Protein AF-T0K2P6-F1 (afdb_monomer)

Nearest PDB structures (foldseek):
  6wa9-assembly1_L  TM=7.063E-01  e=2.711E+00  Chlamydia pneumoniae
  6wa9-assembly1_N  TM=5.826E-01  e=2.915E+00  Chlamydia pneumoniae
  5ip0-assembly2_E  TM=5.946E-01  e=3.893E+00  Aeromonas hydrophila
  4ilo-assembly1_A  TM=4.129E-01  e=5.201E+00  Chlamydia trachomatis L2/434/Bu

Sequence (104 aa):
MLLALPRLQAAGLKALLEEQREMVAFVKHRCDADLHLADRIAHANAFKEVFDAMLVFYEAAAKDYSAEAAKLAERSSHAAGDVMKSVKQEAASLTRPQAVKQAA

Mean predicted aligned error: 9.22 Å

Structure (mmCIF, N/CA/C/O backbone):
data_AF-T0K2P6-F1
#
_entry.id   AF-T0K2P6-F1
#
loop_
_atom_site.group_PDB
_atom_site.id
_atom_site.type_symbol
_atom_site.label_atom_id
_atom_site.label_alt_id
_atom_site.label_comp_id
_atom_site.label_asym_id
_atom_site.label_entity_id
_atom_site.label_seq_id
_atom_site.pdbx_PDB_ins_code
_atom_site.Cartn_x
_atom_site.Cartn_y
_atom_site.Cartn_z
_atom_site.occupancy
_atom_site.B_iso_or_equiv
_atom_site.auth_seq_id
_atom_site.auth_comp_id
_atom_site.auth_asym_id
_atom_site.auth_atom_id
_atom_site.pdbx_PDB_model_num
ATOM 1 N N . MET A 1 1 ? -22.683 -10.835 31.836 1.00 58.72 1 MET A N 1
ATOM 2 C CA . MET A 1 1 ? -21.227 -10.563 31.816 1.00 58.72 1 MET A CA 1
ATOM 3 C C . MET A 1 1 ? -20.380 -11.720 31.272 1.00 58.72 1 MET A C 1
ATOM 5 O O . MET A 1 1 ? -19.436 -11.420 30.558 1.00 58.72 1 MET A O 1
ATOM 9 N N . LEU A 1 2 ? -20.715 -13.004 31.502 1.00 62.56 2 LEU A N 1
ATOM 10 C CA . LEU A 1 2 ? -19.855 -14.159 31.147 1.00 62.56 2 LEU A CA 1
ATOM 11 C C . LEU A 1 2 ? -19.380 -14.243 29.673 1.00 62.56 2 LEU A C 1
ATOM 13 O O . LEU A 1 2 ? -18.295 -14.743 29.413 1.00 62.56 2 LEU A O 1
ATOM 17 N N . LEU A 1 3 ? -20.168 -13.742 28.711 1.00 76.25 3 LEU A N 1
ATOM 18 C CA . LEU A 1 3 ? -19.835 -13.777 27.274 1.00 76.25 3 LEU A CA 1
ATOM 19 C C . LEU A 1 3 ? -19.296 -12.448 26.716 1.00 76.25 3 LEU A C 1
ATOM 21 O O . LEU A 1 3 ? -18.982 -12.376 25.533 1.00 76.25 3 LEU A O 1
ATOM 25 N N . ALA A 1 4 ? -19.213 -11.385 27.521 1.00 74.06 4 ALA A N 1
ATOM 26 C CA . ALA A 1 4 ? -18.818 -10.062 27.030 1.00 74.06 4 ALA A CA 1
ATOM 27 C C . ALA A 1 4 ? -17.324 -10.002 26.672 1.00 74.06 4 ALA A C 1
ATOM 29 O O . ALA A 1 4 ? -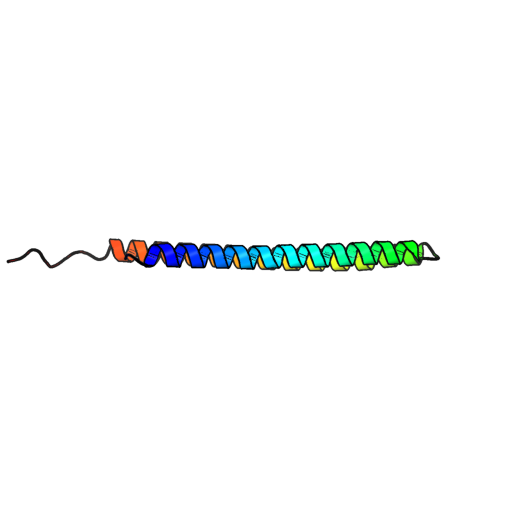16.969 -9.531 25.595 1.00 74.06 4 ALA A O 1
ATOM 30 N N . LEU A 1 5 ? -16.466 -10.547 27.539 1.00 77.00 5 LEU A N 1
ATOM 31 C CA . LEU A 1 5 ? -15.016 -10.537 27.345 1.00 77.00 5 LEU A CA 1
ATOM 32 C C . LEU A 1 5 ? -14.566 -11.409 26.151 1.00 77.00 5 LEU A C 1
ATOM 34 O O . LEU A 1 5 ? -13.857 -10.882 25.295 1.00 77.00 5 LEU A O 1
ATOM 38 N N . PRO A 1 6 ? -15.033 -12.667 25.988 1.00 82.38 6 PRO A N 1
ATOM 39 C CA . PRO A 1 6 ? -14.683 -13.469 24.813 1.00 82.38 6 PRO A CA 1
ATOM 40 C C . PRO A 1 6 ? -15.161 -12.856 23.488 1.00 82.38 6 PRO A C 1
ATOM 42 O O . PRO A 1 6 ? -14.472 -12.958 22.477 1.00 82.38 6 PRO A O 1
ATOM 45 N N . ARG A 1 7 ? -16.325 -12.186 23.474 1.00 75.69 7 ARG A N 1
ATOM 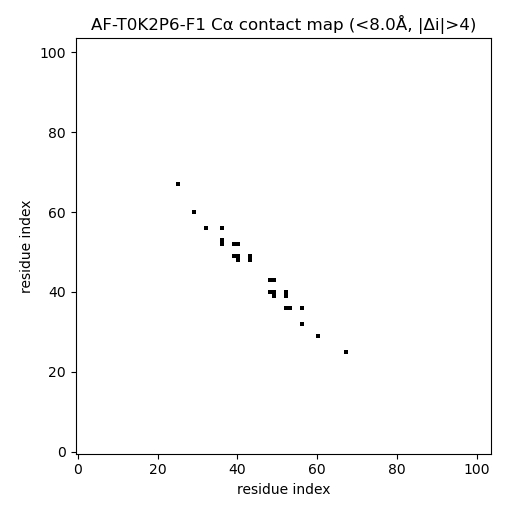46 C CA . ARG A 1 7 ? -16.837 -11.494 22.276 1.00 75.69 7 ARG A CA 1
ATOM 47 C C . ARG A 1 7 ? -15.982 -10.290 21.899 1.00 75.69 7 ARG A C 1
ATOM 49 O O . ARG A 1 7 ? -15.708 -10.102 20.719 1.00 75.69 7 ARG A O 1
ATOM 56 N N . LEU A 1 8 ? -15.544 -9.508 22.886 1.00 78.88 8 LEU A N 1
ATOM 57 C CA . LEU A 1 8 ? -14.642 -8.380 22.662 1.00 78.88 8 LEU A CA 1
ATOM 58 C C . LEU A 1 8 ? -13.281 -8.854 22.130 1.00 78.88 8 LEU A C 1
ATOM 60 O O . LEU A 1 8 ? -12.781 -8.303 21.154 1.00 78.88 8 LEU A O 1
ATOM 64 N N . GLN A 1 9 ? -12.722 -9.917 22.716 1.00 82.50 9 GLN A N 1
ATOM 65 C CA . GLN A 1 9 ? -11.470 -10.526 22.253 1.00 82.50 9 GLN A CA 1
ATOM 66 C C . GLN A 1 9 ? -11.583 -11.057 20.818 1.00 82.50 9 GLN A C 1
ATOM 68 O O . GLN A 1 9 ? -10.711 -10.787 19.997 1.00 82.50 9 GLN A O 1
ATOM 73 N N . ALA A 1 10 ? -12.670 -11.764 20.492 1.00 85.44 10 ALA A N 1
ATOM 74 C CA . ALA A 1 10 ? -12.910 -12.270 19.143 1.00 85.44 10 ALA A CA 1
ATOM 75 C C . ALA A 1 10 ? -13.077 -11.137 18.116 1.00 85.44 10 ALA A C 1
ATOM 77 O O . ALA A 1 10 ? -12.533 -11.226 17.018 1.00 85.44 10 ALA A O 1
ATOM 78 N N . ALA A 1 11 ? -13.791 -10.063 18.471 1.00 82.81 11 ALA A N 1
ATOM 79 C CA . ALA A 1 11 ? -13.946 -8.892 17.611 1.00 82.81 11 ALA A CA 1
ATOM 80 C C . ALA A 1 11 ? -12.605 -8.183 17.358 1.00 82.81 11 ALA A C 1
ATOM 82 O O . ALA A 1 11 ? -12.295 -7.864 16.213 1.00 82.81 11 ALA A O 1
ATOM 83 N N . GLY A 1 12 ? -11.784 -8.005 18.399 1.00 82.88 12 GLY A N 1
ATOM 84 C CA . GLY A 1 12 ? -10.452 -7.408 18.273 1.00 82.88 12 GLY A CA 1
ATOM 85 C C . GLY A 1 12 ? -9.497 -8.257 17.429 1.00 82.88 12 GLY A C 1
ATOM 86 O O . GLY A 1 12 ? -8.825 -7.732 16.545 1.00 82.88 12 GLY A O 1
ATOM 87 N N . LEU A 1 13 ? -9.484 -9.577 17.641 1.00 86.88 13 LEU A N 1
ATOM 88 C CA . LEU A 1 13 ? -8.686 -10.497 16.827 1.00 86.88 13 LEU A CA 1
ATOM 89 C C . LEU A 1 13 ? -9.134 -10.487 15.361 1.00 86.88 13 LEU A C 1
ATOM 91 O O . LEU A 1 13 ? -8.293 -10.476 14.467 1.00 86.88 13 LEU A O 1
ATOM 95 N N . LYS A 1 14 ? -10.447 -10.469 15.106 1.00 88.56 14 LYS A N 1
ATOM 96 C CA . LYS A 1 14 ? -10.986 -10.386 13.746 1.00 88.56 14 LYS A CA 1
ATOM 97 C C . LYS A 1 14 ? -10.524 -9.106 13.045 1.00 88.56 14 LYS A C 1
ATOM 99 O O . LYS A 1 14 ? -9.996 -9.204 11.944 1.00 88.56 14 LYS A O 1
ATOM 104 N N . ALA A 1 15 ? -10.678 -7.950 13.691 1.00 86.81 15 ALA A N 1
ATOM 105 C CA . ALA A 1 15 ? -10.243 -6.672 13.133 1.00 86.81 15 ALA A CA 1
ATOM 106 C C . ALA A 1 15 ? -8.736 -6.679 12.825 1.00 86.81 15 ALA A C 1
ATOM 108 O O . ALA A 1 15 ? -8.327 -6.308 11.731 1.00 86.81 15 ALA A O 1
ATOM 109 N N . LEU A 1 16 ? -7.912 -7.199 13.741 1.00 86.38 16 LEU A N 1
ATOM 110 C CA . LEU A 1 16 ? -6.469 -7.330 13.522 1.00 86.38 16 LEU A CA 1
ATOM 111 C C . LEU A 1 16 ? -6.133 -8.204 12.304 1.00 86.38 16 LEU A C 1
ATOM 113 O O . LEU A 1 16 ? -5.235 -7.871 11.535 1.00 86.38 16 LEU A O 1
ATOM 117 N N . LEU A 1 17 ? -6.830 -9.327 12.127 1.00 90.81 17 LEU A N 1
ATOM 118 C CA . LEU A 1 17 ? -6.601 -10.226 10.996 1.00 90.81 17 LEU A CA 1
ATOM 119 C C . LEU A 1 17 ? -7.072 -9.616 9.668 1.00 90.81 17 LEU A C 1
ATOM 121 O O . LEU A 1 17 ? -6.452 -9.865 8.635 1.00 90.81 17 LEU A O 1
ATOM 125 N N . GLU A 1 18 ? -8.140 -8.815 9.678 1.00 89.75 18 GLU A N 1
ATOM 126 C CA . GLU A 1 18 ? -8.595 -8.060 8.504 1.00 89.75 18 GLU A CA 1
ATOM 127 C C . GLU A 1 18 ? -7.549 -7.012 8.085 1.00 89.75 18 GLU A C 1
ATOM 129 O O . GLU A 1 18 ? -7.160 -6.989 6.916 1.00 89.75 18 GLU A O 1
ATOM 134 N N . GLU A 1 19 ? -6.996 -6.265 9.045 1.00 87.88 19 GLU A N 1
ATOM 135 C CA . GLU A 1 19 ? -5.883 -5.327 8.831 1.00 87.88 19 GLU A CA 1
ATOM 136 C C . GLU A 1 19 ? -4.629 -6.025 8.283 1.00 87.88 19 GLU A C 1
ATOM 138 O O . GLU A 1 19 ? -4.031 -5.598 7.292 1.00 87.88 19 GLU A O 1
ATOM 143 N N . GLN A 1 20 ? -4.238 -7.152 8.889 1.00 91.12 20 GLN A N 1
ATOM 144 C CA . GLN A 1 20 ? -3.099 -7.943 8.420 1.00 91.12 20 GLN A CA 1
ATOM 145 C C . GLN A 1 20 ? -3.304 -8.457 6.995 1.00 91.12 20 GLN A C 1
ATOM 147 O O . GLN A 1 20 ? -2.365 -8.436 6.197 1.00 91.12 20 GLN A O 1
ATOM 152 N N . ARG A 1 21 ? -4.519 -8.905 6.652 1.00 93.75 21 ARG A N 1
ATOM 153 C CA . ARG A 1 21 ? -4.837 -9.383 5.302 1.00 93.75 21 ARG A CA 1
ATOM 154 C C . ARG A 1 21 ? -4.602 -8.295 4.260 1.00 93.75 21 ARG A C 1
ATOM 156 O O . ARG A 1 21 ? -4.077 -8.586 3.189 1.00 93.7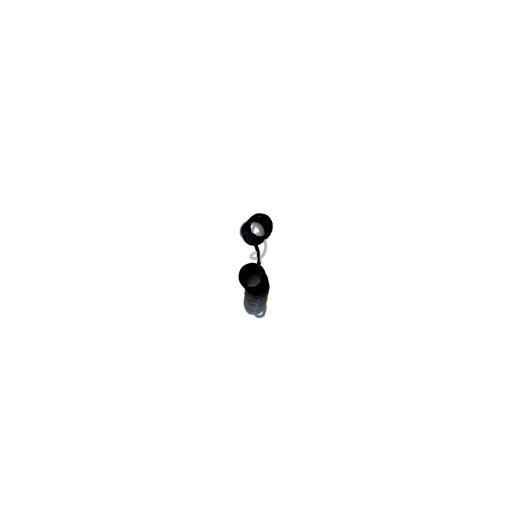5 21 ARG A O 1
ATOM 163 N N . GLU A 1 22 ? -4.993 -7.063 4.555 1.00 92.62 22 GLU A N 1
ATOM 164 C CA . GLU A 1 22 ? -4.844 -5.945 3.622 1.00 92.62 22 GLU A CA 1
ATOM 165 C C . GLU A 1 22 ? -3.392 -5.499 3.482 1.00 92.62 22 GLU A C 1
ATOM 167 O O . GLU A 1 22 ? -2.935 -5.335 2.352 1.00 92.62 22 GLU A O 1
ATOM 172 N N . MET A 1 23 ? -2.626 -5.447 4.578 1.00 91.56 23 MET A N 1
ATOM 173 C CA . MET A 1 23 ? -1.182 -5.198 4.494 1.00 91.56 23 MET A CA 1
ATOM 174 C C . MET A 1 23 ? -0.468 -6.257 3.645 1.00 91.56 23 MET A C 1
ATOM 176 O O . MET A 1 23 ? 0.365 -5.926 2.803 1.00 91.56 23 MET A O 1
ATOM 180 N N . VAL A 1 24 ? -0.804 -7.539 3.822 1.00 96.62 24 VAL A N 1
ATOM 181 C CA . VAL A 1 24 ? -0.227 -8.623 3.009 1.00 96.62 24 VAL A CA 1
ATOM 182 C C . VAL A 1 24 ? -0.632 -8.488 1.539 1.00 96.62 24 VAL A C 1
ATOM 184 O O . VAL A 1 24 ? 0.201 -8.688 0.655 1.00 96.62 24 VAL A O 1
ATOM 187 N N . ALA A 1 25 ? -1.884 -8.117 1.258 1.00 96.19 25 ALA A N 1
ATOM 188 C CA . ALA A 1 25 ? -2.343 -7.873 -0.107 1.00 96.19 25 ALA A CA 1
ATOM 189 C C . ALA A 1 25 ? -1.591 -6.705 -0.766 1.00 96.19 25 ALA A C 1
ATOM 191 O O . ALA A 1 25 ? -1.184 -6.820 -1.923 1.00 96.19 25 ALA A O 1
ATOM 192 N N . PHE A 1 26 ? -1.348 -5.623 -0.022 1.00 95.94 26 PHE A N 1
ATOM 193 C CA . PHE A 1 26 ? -0.548 -4.490 -0.477 1.00 95.94 26 PHE A CA 1
ATOM 194 C C . PHE A 1 26 ? 0.896 -4.901 -0.796 1.00 95.94 26 PHE A C 1
ATOM 196 O O . PHE A 1 26 ? 1.402 -4.594 -1.876 1.00 95.94 26 PHE A O 1
ATOM 203 N N . VAL A 1 27 ? 1.547 -5.656 0.096 1.00 96.56 27 VAL A N 1
ATOM 204 C CA . VAL A 1 27 ? 2.914 -6.157 -0.132 1.00 96.56 27 VAL A CA 1
ATOM 205 C C . VAL A 1 27 ? 2.973 -7.041 -1.374 1.00 96.56 27 VAL A C 1
ATOM 207 O O . VAL A 1 27 ? 3.860 -6.858 -2.205 1.00 96.56 27 VAL A O 1
ATOM 210 N N . LYS A 1 28 ? 2.009 -7.952 -1.549 1.00 98.06 28 LYS A N 1
ATOM 211 C CA . LYS A 1 28 ? 1.930 -8.788 -2.752 1.00 98.06 28 LYS A CA 1
ATOM 212 C C . LYS A 1 28 ? 1.831 -7.935 -4.019 1.00 98.06 28 LYS A C 1
ATOM 214 O O . LYS A 1 28 ? 2.615 -8.139 -4.939 1.00 98.06 28 LYS A O 1
ATOM 219 N N . HIS A 1 29 ? 0.897 -6.983 -4.057 1.00 97.62 29 HIS A N 1
ATOM 220 C CA . HIS A 1 29 ? 0.733 -6.060 -5.188 1.00 97.62 29 HIS A CA 1
ATOM 221 C C . HIS A 1 29 ? 2.039 -5.322 -5.504 1.00 97.62 29 HIS A C 1
ATOM 223 O O . HIS A 1 29 ? 2.441 -5.221 -6.664 1.00 97.62 29 HIS A O 1
ATOM 229 N N . ARG A 1 30 ? 2.758 -4.874 -4.469 1.00 97.12 30 ARG A N 1
ATOM 230 C CA . ARG A 1 30 ? 4.037 -4.194 -4.648 1.00 97.12 30 ARG A CA 1
ATOM 231 C C . ARG A 1 30 ? 5.106 -5.111 -5.238 1.00 97.12 30 ARG A C 1
ATOM 233 O O . ARG A 1 30 ? 5.757 -4.695 -6.194 1.00 97.12 30 ARG A O 1
ATOM 240 N N . CYS A 1 31 ? 5.227 -6.343 -4.747 1.00 98.06 31 CYS A N 1
ATOM 241 C CA . CYS A 1 31 ? 6.143 -7.335 -5.309 1.00 98.06 31 CYS A CA 1
ATOM 242 C C . CYS A 1 31 ? 5.815 -7.666 -6.773 1.00 98.06 31 CYS A C 1
ATOM 244 O O . CYS A 1 31 ? 6.727 -7.746 -7.592 1.00 98.06 31 CYS A O 1
ATOM 246 N N . ASP A 1 32 ? 4.534 -7.808 -7.123 1.00 98.50 32 ASP A N 1
ATOM 247 C CA . ASP A 1 32 ? 4.110 -8.054 -8.508 1.00 98.50 32 ASP A CA 1
ATOM 248 C C . ASP A 1 32 ? 4.543 -6.895 -9.432 1.00 98.50 32 ASP A C 1
ATOM 250 O O . ASP A 1 32 ? 5.065 -7.117 -10.527 1.00 98.50 32 ASP A O 1
ATOM 254 N N . ALA A 1 33 ? 4.410 -5.647 -8.975 1.00 98.00 33 ALA A N 1
ATOM 255 C CA . ALA A 1 33 ? 4.874 -4.475 -9.716 1.00 98.00 33 ALA A CA 1
ATOM 256 C C . ALA A 1 33 ? 6.414 -4.364 -9.795 1.00 98.00 33 ALA A C 1
ATOM 258 O O . ALA A 1 33 ? 6.934 -3.875 -10.799 1.00 98.00 33 ALA A O 1
ATOM 259 N N . ASP A 1 34 ? 7.155 -4.834 -8.785 1.00 98.12 34 ASP A N 1
ATOM 260 C CA . ASP A 1 34 ? 8.625 -4.939 -8.832 1.00 98.12 34 ASP A CA 1
ATOM 261 C C . ASP A 1 34 ? 9.092 -5.962 -9.869 1.00 98.12 34 ASP A C 1
ATOM 263 O O . ASP A 1 34 ? 9.981 -5.667 -10.671 1.00 98.12 34 ASP A O 1
ATOM 267 N N . LEU A 1 35 ? 8.449 -7.131 -9.911 1.00 98.44 35 LEU A N 1
ATOM 268 C CA . LEU A 1 35 ? 8.712 -8.148 -10.930 1.00 98.44 35 LEU A CA 1
ATOM 269 C C . LEU A 1 35 ? 8.425 -7.612 -12.334 1.00 98.44 35 LEU A C 1
ATOM 271 O O . LEU A 1 35 ? 9.234 -7.795 -13.240 1.00 98.44 35 LEU A O 1
ATOM 275 N N . HIS A 1 36 ? 7.315 -6.894 -12.507 1.00 97.94 36 HIS A N 1
ATOM 276 C CA . HIS A 1 36 ? 6.974 -6.281 -13.787 1.00 97.94 36 HIS A CA 1
ATOM 277 C C . HIS A 1 36 ? 7.983 -5.202 -14.218 1.00 97.94 36 HIS A C 1
ATOM 279 O O . HIS A 1 36 ? 8.310 -5.106 -15.400 1.00 97.94 36 HIS A O 1
ATOM 285 N N . LEU A 1 37 ? 8.521 -4.398 -13.291 1.00 98.19 37 LEU A N 1
ATOM 286 C CA . LEU A 1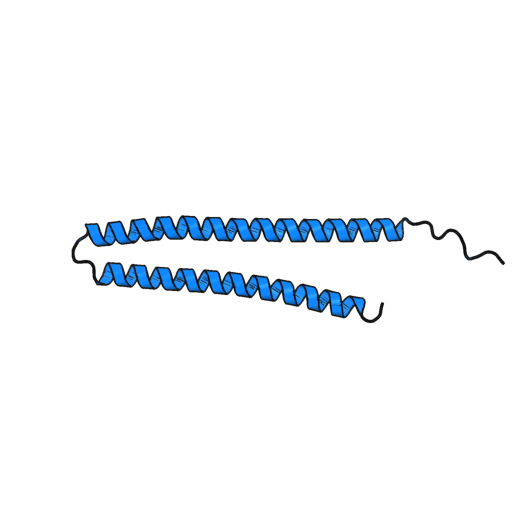 37 ? 9.604 -3.467 -13.622 1.00 98.19 37 LEU A CA 1
ATOM 287 C C . LEU A 1 37 ? 10.859 -4.220 -14.077 1.00 98.19 37 LEU A C 1
ATOM 289 O O . LEU A 1 37 ? 11.438 -3.858 -15.100 1.00 98.19 37 LEU A O 1
ATOM 293 N N . ALA A 1 38 ? 11.270 -5.251 -13.336 1.00 98.31 38 ALA A N 1
ATOM 294 C CA . ALA A 1 38 ? 12.440 -6.051 -13.684 1.00 98.31 38 ALA A CA 1
ATOM 295 C C . ALA A 1 38 ? 12.298 -6.675 -15.081 1.00 98.31 38 ALA A C 1
ATOM 297 O O . ALA A 1 38 ? 13.230 -6.600 -15.880 1.00 98.31 38 ALA A O 1
ATOM 298 N N . ASP A 1 39 ? 11.114 -7.202 -15.400 1.00 98.25 39 ASP A N 1
ATOM 299 C CA . ASP A 1 39 ? 10.793 -7.757 -16.715 1.00 98.25 39 ASP A CA 1
ATOM 300 C C . ASP A 1 39 ? 10.887 -6.704 -17.830 1.00 98.25 39 ASP A C 1
ATOM 302 O O . ASP A 1 39 ? 11.547 -6.924 -18.848 1.00 98.25 39 ASP A O 1
ATOM 306 N N . ARG A 1 40 ? 10.317 -5.511 -17.611 1.00 97.62 40 ARG A N 1
ATOM 307 C CA . ARG A 1 40 ? 10.402 -4.398 -18.570 1.00 97.62 40 ARG A CA 1
ATOM 308 C C . ARG A 1 40 ? 11.831 -3.931 -18.812 1.00 97.62 40 ARG A C 1
ATOM 310 O O . ARG A 1 40 ? 12.159 -3.574 -19.938 1.00 97.62 40 ARG A O 1
ATOM 317 N N . ILE A 1 41 ? 12.670 -3.916 -17.778 1.00 97.94 41 ILE A N 1
ATOM 318 C CA . ILE A 1 41 ? 14.087 -3.557 -17.908 1.00 97.94 41 ILE A CA 1
ATOM 319 C C . ILE A 1 41 ? 14.846 -4.651 -18.663 1.00 97.94 41 ILE A C 1
ATOM 321 O O . ILE A 1 41 ? 15.639 -4.332 -19.546 1.00 97.94 41 ILE A O 1
ATOM 325 N N . ALA A 1 42 ? 14.596 -5.925 -18.350 1.00 97.94 42 ALA A N 1
ATOM 326 C CA . ALA A 1 42 ? 15.272 -7.057 -18.981 1.00 97.94 42 ALA A CA 1
ATOM 327 C C . ALA A 1 42 ? 15.002 -7.154 -20.493 1.00 97.94 42 ALA A C 1
ATOM 329 O O . ALA A 1 42 ? 15.878 -7.578 -21.243 1.00 97.94 42 ALA A O 1
ATOM 330 N N . HIS A 1 43 ? 13.813 -6.737 -20.938 1.00 97.88 43 HIS A N 1
ATOM 331 C CA . HIS A 1 43 ? 13.397 -6.779 -22.343 1.00 97.88 43 HIS A CA 1
ATOM 332 C C . HIS A 1 43 ? 13.562 -5.443 -23.091 1.00 97.88 43 HIS A C 1
ATOM 334 O O . HIS A 1 43 ? 13.190 -5.350 -24.263 1.00 97.88 43 HIS A O 1
ATOM 340 N N . ALA A 1 44 ? 14.100 -4.407 -22.442 1.00 97.38 44 ALA A N 1
ATOM 341 C CA . ALA A 1 44 ? 14.307 -3.104 -23.064 1.00 97.38 44 ALA A CA 1
ATOM 342 C C . ALA A 1 44 ? 15.477 -3.131 -24.061 1.00 97.38 44 ALA A C 1
ATOM 344 O O . ALA A 1 44 ? 16.566 -3.616 -23.760 1.00 97.38 44 ALA A O 1
ATOM 345 N N . ASN A 1 45 ? 15.276 -2.531 -25.234 1.00 97.56 45 ASN A N 1
ATOM 346 C CA . ASN A 1 45 ? 16.287 -2.418 -26.291 1.00 97.56 45 ASN A CA 1
ATOM 347 C C . ASN A 1 45 ? 16.941 -1.031 -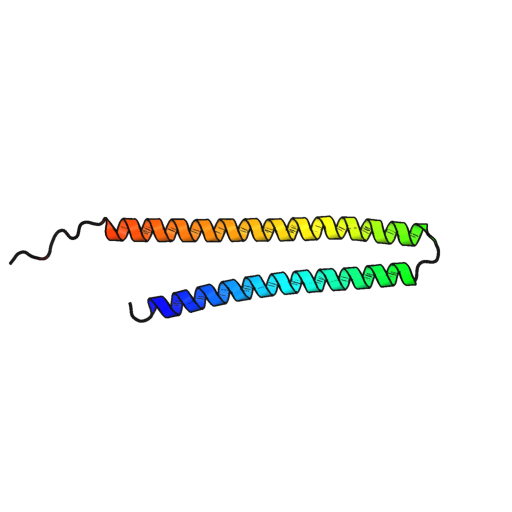26.335 1.00 97.56 45 ASN A C 1
ATOM 349 O O . ASN A 1 45 ? 17.913 -0.816 -27.060 1.00 97.56 45 ASN A O 1
ATOM 353 N N . ALA A 1 46 ? 16.415 -0.075 -25.566 1.00 97.44 46 ALA A N 1
ATOM 354 C CA . ALA A 1 46 ? 16.932 1.282 -25.499 1.00 97.44 46 ALA A CA 1
ATOM 355 C C . ALA A 1 46 ? 16.878 1.848 -24.077 1.00 97.44 46 ALA A C 1
ATOM 357 O O . ALA A 1 46 ? 15.950 1.592 -23.312 1.00 97.44 46 ALA A O 1
ATOM 358 N N . PHE A 1 47 ? 17.830 2.729 -23.757 1.00 96.25 47 PHE A N 1
ATOM 359 C CA . PHE A 1 47 ? 17.858 3.443 -22.475 1.00 96.25 47 PHE A CA 1
ATOM 360 C C . PHE A 1 47 ? 16.550 4.198 -22.189 1.00 96.25 47 PHE A C 1
ATOM 362 O O . PHE A 1 47 ? 16.080 4.224 -21.055 1.00 96.25 47 PHE A O 1
ATOM 369 N N . LYS A 1 48 ? 15.931 4.775 -23.227 1.00 97.62 48 LYS A N 1
ATOM 370 C CA . LYS A 1 48 ? 14.642 5.462 -23.097 1.00 97.62 48 LYS A CA 1
ATOM 371 C C . LYS A 1 48 ? 13.548 4.533 -22.553 1.00 97.62 48 LYS A C 1
ATOM 373 O O . LYS A 1 48 ? 12.778 4.957 -21.703 1.00 97.62 48 LYS A O 1
ATOM 378 N N . GLU A 1 49 ? 13.499 3.280 -22.999 1.00 97.56 49 GLU A N 1
ATOM 379 C CA . GLU A 1 49 ? 12.487 2.308 -22.560 1.00 97.56 49 GLU A CA 1
ATOM 380 C C . GLU A 1 49 ? 12.667 1.934 -21.084 1.00 97.56 49 GLU A C 1
ATOM 382 O O . GLU A 1 49 ? 11.686 1.848 -20.346 1.00 97.56 49 GLU A O 1
ATOM 387 N N . VAL A 1 50 ? 13.921 1.799 -20.634 1.00 98.06 50 VAL A N 1
ATOM 388 C CA . VAL A 1 50 ? 14.263 1.612 -19.214 1.00 98.06 50 VAL A CA 1
ATOM 389 C C . VAL A 1 50 ? 13.818 2.819 -18.389 1.00 98.06 50 VAL A C 1
ATOM 391 O O . VAL A 1 50 ? 13.167 2.662 -17.357 1.00 98.06 50 VAL A O 1
ATOM 394 N N . PHE A 1 51 ? 14.139 4.030 -18.847 1.00 97.69 51 PHE A N 1
ATOM 395 C CA . PHE A 1 51 ? 13.784 5.260 -18.142 1.00 97.69 51 PHE A CA 1
ATOM 396 C C . PHE A 1 51 ? 12.264 5.445 -18.035 1.00 97.69 51 PHE A C 1
ATOM 398 O O . PHE A 1 51 ? 11.752 5.711 -16.947 1.00 97.69 51 PHE A O 1
ATOM 405 N N . ASP A 1 52 ? 11.530 5.216 -19.126 1.00 97.75 52 ASP A N 1
ATOM 406 C CA . ASP A 1 52 ? 10.065 5.254 -19.140 1.00 97.75 52 ASP A CA 1
ATOM 407 C C . ASP A 1 52 ? 9.465 4.182 -18.211 1.00 97.75 52 ASP A C 1
ATOM 409 O O . ASP A 1 52 ? 8.468 4.430 -17.529 1.00 97.75 52 ASP A O 1
ATOM 413 N N . ALA A 1 53 ? 10.068 2.988 -18.144 1.00 97.81 53 ALA A N 1
ATOM 414 C CA . ALA A 1 53 ? 9.634 1.938 -17.226 1.00 97.81 53 ALA A CA 1
ATOM 415 C C . ALA A 1 53 ? 9.792 2.342 -15.758 1.00 97.81 53 ALA A C 1
ATOM 417 O O . ALA A 1 53 ? 8.854 2.165 -14.978 1.00 97.81 53 ALA A O 1
ATOM 418 N N . MET A 1 54 ? 10.929 2.942 -15.402 1.00 97.69 54 MET A N 1
ATOM 419 C CA . MET A 1 54 ? 11.161 3.457 -14.054 1.00 97.69 54 MET A CA 1
ATOM 420 C C . MET A 1 54 ? 10.216 4.608 -13.702 1.00 97.69 54 MET A C 1
ATOM 422 O O . MET A 1 54 ? 9.672 4.622 -12.602 1.00 97.69 54 MET A O 1
ATOM 426 N N . LEU A 1 55 ? 9.981 5.553 -14.618 1.00 97.69 55 LEU A N 1
ATOM 427 C CA . LEU A 1 55 ? 9.062 6.671 -14.378 1.00 97.69 55 LEU A CA 1
ATOM 428 C C . LEU A 1 55 ? 7.651 6.185 -14.042 1.00 97.69 55 LEU A C 1
ATOM 430 O O . LEU A 1 55 ? 7.103 6.561 -13.007 1.00 97.69 55 LEU A O 1
ATOM 434 N N . VAL A 1 56 ? 7.095 5.302 -14.879 1.00 96.88 56 VAL A N 1
ATOM 435 C CA . VAL A 1 56 ? 5.761 4.719 -14.655 1.00 96.88 56 VAL A CA 1
ATOM 436 C C . VAL A 1 56 ? 5.701 3.996 -13.311 1.00 96.88 56 VAL A C 1
ATOM 438 O O . VAL A 1 56 ? 4.726 4.119 -12.573 1.00 96.88 56 VAL A O 1
ATOM 441 N N . PHE A 1 57 ? 6.754 3.255 -12.975 1.00 97.94 57 PHE A N 1
ATOM 442 C CA . PHE A 1 57 ? 6.838 2.524 -11.722 1.00 97.94 57 PHE A CA 1
ATOM 443 C C . PHE A 1 57 ? 6.871 3.439 -10.497 1.00 97.94 57 PHE A C 1
ATOM 445 O O . PHE A 1 57 ? 6.124 3.206 -9.550 1.00 97.94 57 PHE A O 1
ATOM 452 N N . TYR A 1 58 ? 7.709 4.477 -10.498 1.00 97.94 58 TYR A N 1
ATOM 453 C CA . TYR A 1 58 ? 7.814 5.386 -9.357 1.00 97.94 58 TYR A CA 1
ATOM 454 C C . TYR A 1 58 ? 6.547 6.218 -9.171 1.00 97.94 58 TYR A C 1
ATOM 456 O O . TYR A 1 58 ? 6.129 6.436 -8.035 1.00 97.94 58 TYR A O 1
ATOM 464 N N . GLU A 1 59 ? 5.901 6.634 -10.261 1.00 97.56 59 GLU A N 1
ATOM 465 C CA . GLU A 1 59 ? 4.615 7.326 -10.189 1.00 97.56 59 GLU A CA 1
ATOM 466 C C . GLU A 1 59 ? 3.529 6.428 -9.577 1.00 97.56 59 GLU A C 1
ATOM 468 O O . GLU A 1 59 ? 2.803 6.858 -8.677 1.00 97.56 59 GLU A O 1
ATOM 473 N N . ALA A 1 60 ? 3.439 5.17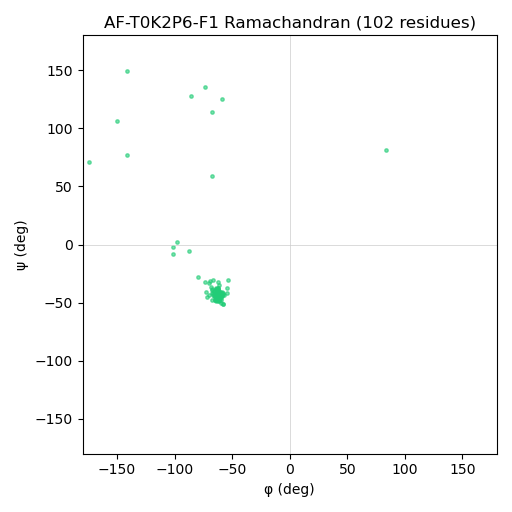3 -10.027 1.00 97.00 60 ALA A N 1
ATOM 474 C CA . ALA A 1 60 ? 2.501 4.201 -9.474 1.00 97.00 60 ALA A CA 1
ATOM 475 C C . ALA A 1 60 ? 2.799 3.909 -7.996 1.00 97.00 60 ALA A C 1
ATOM 477 O O . ALA A 1 60 ? 1.902 3.991 -7.162 1.00 97.00 60 ALA A O 1
ATOM 478 N N . ALA A 1 61 ? 4.066 3.675 -7.645 1.00 97.44 61 ALA A N 1
ATOM 479 C CA . ALA A 1 61 ? 4.477 3.419 -6.269 1.00 97.44 61 ALA A CA 1
ATOM 480 C C . ALA A 1 61 ? 4.126 4.590 -5.342 1.00 97.44 61 ALA A C 1
ATOM 482 O O . ALA A 1 61 ? 3.581 4.376 -4.261 1.00 97.44 61 ALA A O 1
ATOM 483 N N . ALA A 1 62 ? 4.386 5.831 -5.762 1.00 97.62 62 ALA A N 1
ATOM 484 C CA . ALA A 1 62 ? 4.036 7.008 -4.973 1.00 97.62 62 ALA A CA 1
ATOM 485 C C . ALA A 1 62 ? 2.524 7.082 -4.697 1.00 97.62 62 ALA A C 1
ATOM 487 O O . ALA A 1 62 ? 2.117 7.377 -3.569 1.00 97.62 62 ALA A O 1
ATOM 488 N N . LYS A 1 63 ? 1.693 6.774 -5.702 1.00 97.38 63 LYS A N 1
ATOM 489 C CA . LYS A 1 63 ? 0.229 6.728 -5.566 1.00 97.38 63 LYS A CA 1
ATOM 490 C C . LYS A 1 63 ? -0.215 5.621 -4.613 1.00 97.38 63 LYS A C 1
ATOM 492 O O . LYS A 1 63 ? -0.992 5.892 -3.699 1.00 97.38 63 LYS A O 1
ATOM 497 N N . ASP A 1 64 ? 0.319 4.418 -4.784 1.00 97.00 64 ASP A N 1
ATOM 498 C CA . ASP A 1 64 ? -0.040 3.245 -3.989 1.00 97.00 64 ASP A CA 1
ATOM 499 C C . ASP A 1 64 ? 0.323 3.432 -2.509 1.00 97.00 64 ASP A C 1
ATOM 501 O O . ASP A 1 64 ? -0.525 3.241 -1.638 1.00 97.00 64 ASP A O 1
ATOM 505 N N . TYR A 1 65 ? 1.545 3.886 -2.204 1.00 95.50 65 TYR A N 1
ATOM 506 C CA . TYR A 1 65 ? 1.959 4.161 -0.822 1.00 95.50 65 TYR A CA 1
ATOM 507 C C . TYR A 1 65 ? 1.150 5.288 -0.181 1.00 95.50 65 TYR A C 1
ATOM 509 O O . TYR A 1 65 ? 0.803 5.198 0.996 1.00 95.50 65 TYR A O 1
ATOM 517 N N . SER A 1 66 ? 0.824 6.337 -0.940 1.00 97.12 66 SER A N 1
ATOM 518 C CA . SER A 1 66 ? -0.006 7.434 -0.431 1.00 97.12 66 SER A CA 1
ATOM 519 C C . SER A 1 66 ? -1.418 6.953 -0.098 1.00 97.12 66 SER A C 1
ATOM 521 O O . SER A 1 66 ? -1.962 7.304 0.949 1.00 97.12 66 SER A O 1
ATOM 523 N N . ALA A 1 67 ? -2.002 6.116 -0.959 1.00 95.06 67 ALA A N 1
ATOM 524 C CA . ALA A 1 67 ? -3.313 5.526 -0.727 1.00 95.06 67 ALA A CA 1
ATOM 525 C C . ALA A 1 67 ? -3.310 4.587 0.488 1.00 95.06 67 ALA A C 1
ATOM 527 O O . ALA A 1 67 ? -4.222 4.647 1.311 1.00 95.06 67 ALA A O 1
ATOM 528 N N . GLU A 1 68 ? -2.282 3.751 0.639 1.00 94.56 68 GLU A N 1
ATOM 529 C CA . GLU A 1 68 ? -2.183 2.831 1.773 1.00 94.56 68 GLU A CA 1
ATOM 530 C C . GLU A 1 68 ? -1.964 3.574 3.101 1.00 94.56 68 GLU A C 1
ATOM 532 O O . GLU A 1 68 ? -2.606 3.265 4.106 1.00 94.56 68 GLU A O 1
ATOM 537 N N . ALA A 1 69 ? -1.147 4.632 3.096 1.00 92.12 69 ALA A N 1
ATOM 538 C CA . ALA A 1 69 ? -0.982 5.513 4.249 1.00 92.12 69 ALA A CA 1
ATOM 539 C C . ALA A 1 69 ? -2.296 6.213 4.637 1.00 92.12 69 ALA A C 1
ATOM 541 O O . ALA A 1 69 ? -2.607 6.324 5.824 1.00 92.12 69 ALA A O 1
ATOM 542 N N . ALA A 1 70 ? -3.092 6.649 3.654 1.00 93.19 70 ALA A N 1
ATOM 543 C CA . ALA A 1 70 ? -4.400 7.251 3.902 1.00 93.19 70 ALA A CA 1
ATOM 544 C C . ALA A 1 70 ? -5.374 6.260 4.558 1.00 93.19 70 ALA A C 1
ATOM 546 O O . ALA A 1 70 ? -6.023 6.614 5.543 1.00 93.19 70 ALA A O 1
ATOM 547 N N . LYS A 1 71 ? -5.424 5.006 4.087 1.00 91.69 71 LYS A N 1
ATOM 548 C CA . LYS A 1 71 ? -6.235 3.953 4.723 1.00 91.69 71 LYS A CA 1
ATOM 549 C C . LYS A 1 71 ? -5.809 3.714 6.169 1.00 91.69 71 LYS A C 1
ATOM 551 O O . LYS A 1 71 ? -6.658 3.649 7.054 1.00 91.69 71 LYS A O 1
ATOM 556 N N . LEU A 1 72 ? -4.503 3.618 6.426 1.00 87.81 72 LEU A N 1
ATOM 557 C CA . LEU A 1 72 ? -3.973 3.426 7.777 1.00 87.81 72 LEU A CA 1
ATOM 558 C C . LEU A 1 72 ? -4.347 4.594 8.708 1.00 87.81 72 LEU A C 1
ATOM 560 O O . LEU A 1 72 ? -4.736 4.386 9.862 1.00 87.81 72 LEU A O 1
ATOM 564 N N . ALA A 1 73 ? -4.270 5.828 8.206 1.00 88.81 73 ALA A N 1
ATOM 565 C CA . ALA A 1 73 ? -4.693 7.016 8.942 1.00 88.81 73 ALA A CA 1
ATOM 566 C C . ALA A 1 73 ? -6.202 6.995 9.252 1.00 88.81 73 ALA A C 1
ATOM 568 O O . ALA A 1 73 ? -6.606 7.279 10.380 1.00 88.81 73 ALA A O 1
ATOM 569 N N . GLU A 1 74 ? -7.037 6.604 8.288 1.00 88.81 74 GLU A N 1
ATOM 570 C CA . GLU A 1 74 ? -8.486 6.481 8.474 1.00 88.81 74 GLU A CA 1
ATOM 571 C C . GLU A 1 74 ? -8.834 5.444 9.554 1.00 88.81 74 GLU A C 1
ATOM 573 O O . GLU A 1 74 ? -9.589 5.735 10.485 1.00 88.81 74 GLU A O 1
ATOM 578 N N . ARG A 1 75 ? -8.218 4.260 9.496 1.00 84.06 75 ARG A N 1
ATOM 579 C CA . ARG A 1 75 ? -8.444 3.166 10.458 1.00 84.06 75 ARG A CA 1
ATOM 580 C C . ARG A 1 75 ? -8.005 3.523 11.86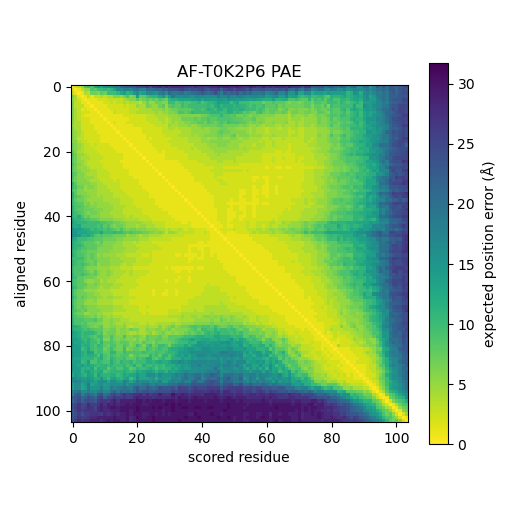4 1.00 84.06 75 ARG A C 1
ATOM 582 O O . ARG A 1 75 ? -8.740 3.289 12.821 1.00 84.06 75 ARG A O 1
ATOM 589 N N . SER A 1 76 ? -6.821 4.117 11.999 1.00 79.12 76 SER A N 1
ATOM 590 C CA . SER A 1 76 ? -6.315 4.553 13.303 1.00 79.12 76 SER A CA 1
ATOM 591 C C . SER A 1 76 ? -7.185 5.657 13.913 1.00 79.12 76 SER A C 1
ATOM 593 O O . SER A 1 76 ? -7.466 5.615 15.112 1.00 79.12 76 SER A O 1
ATOM 595 N N . SER A 1 77 ? -7.691 6.590 13.098 1.00 80.62 77 SER A N 1
ATOM 596 C CA . SER A 1 77 ? -8.658 7.602 13.537 1.00 80.62 77 SER A CA 1
ATOM 597 C C . SER A 1 77 ? -9.976 6.974 14.001 1.00 80.62 77 SER A C 1
ATOM 599 O O . SER A 1 77 ? -10.479 7.315 15.075 1.00 80.62 77 SER A O 1
ATOM 601 N N . HIS A 1 78 ? -10.503 6.007 13.242 1.00 82.62 78 HIS A N 1
ATOM 602 C CA . HIS A 1 78 ? -11.730 5.294 13.593 1.00 82.62 78 HIS A CA 1
ATOM 603 C C . HIS A 1 78 ? -11.582 4.519 14.910 1.00 82.62 78 HIS A C 1
ATOM 605 O O . HIS A 1 78 ? -12.391 4.689 15.822 1.00 82.62 78 HIS A O 1
ATOM 611 N N . ALA A 1 79 ? -10.491 3.762 15.058 1.00 78.50 79 ALA A N 1
ATOM 612 C CA . ALA A 1 79 ? -10.185 3.017 16.275 1.00 78.50 79 ALA A CA 1
ATOM 613 C C . ALA A 1 79 ? -10.055 3.941 17.501 1.00 78.50 79 ALA A C 1
ATOM 615 O O . ALA A 1 79 ? -10.622 3.657 18.557 1.00 78.50 79 ALA A O 1
ATOM 616 N N . ALA A 1 80 ? -9.366 5.080 17.368 1.00 77.31 80 ALA A N 1
ATOM 617 C CA . ALA A 1 80 ? -9.272 6.072 18.439 1.00 77.31 80 ALA A CA 1
ATOM 618 C C . ALA A 1 80 ? -10.647 6.665 18.808 1.00 77.31 80 ALA A C 1
ATOM 620 O O . ALA A 1 80 ? -10.945 6.862 19.991 1.00 77.31 80 ALA A O 1
ATOM 621 N N . GLY A 1 81 ? -11.504 6.912 17.812 1.00 78.56 81 GLY A N 1
ATOM 622 C CA . GLY A 1 81 ? -12.879 7.372 18.005 1.00 78.56 81 GLY A CA 1
ATOM 623 C C . GLY A 1 81 ? -13.741 6.371 18.777 1.00 78.56 81 GLY A C 1
ATOM 624 O O . GLY A 1 81 ? -14.419 6.753 19.736 1.00 78.56 81 GLY A O 1
ATOM 625 N N . ASP A 1 82 ? -13.671 5.092 18.415 1.00 80.38 82 ASP A N 1
ATOM 626 C CA . ASP A 1 82 ? -14.409 4.012 19.076 1.00 80.38 82 ASP A CA 1
ATOM 627 C C . ASP A 1 82 ? -13.947 3.781 20.515 1.00 80.38 82 ASP A C 1
ATOM 629 O O . ASP A 1 82 ? -14.776 3.620 21.421 1.00 80.38 82 ASP A O 1
ATOM 633 N N . VAL A 1 83 ? -12.635 3.843 20.762 1.00 76.56 83 VAL A N 1
ATOM 634 C CA . VAL A 1 83 ? -12.072 3.799 22.118 1.00 76.56 83 VAL A CA 1
ATOM 635 C C . VAL A 1 83 ? -12.580 4.984 22.937 1.00 76.56 83 VAL A C 1
ATOM 637 O O . VAL A 1 83 ? -13.105 4.794 24.035 1.00 76.56 83 VAL A O 1
ATOM 640 N N . MET A 1 84 ? -12.515 6.206 22.400 1.00 76.12 84 MET A N 1
ATOM 641 C CA . MET A 1 84 ? -12.991 7.399 23.106 1.00 76.12 84 MET A CA 1
ATOM 642 C C . MET A 1 84 ? -14.496 7.331 23.407 1.00 76.12 84 MET A C 1
ATOM 644 O O . MET A 1 84 ? -14.936 7.753 24.481 1.00 76.12 84 MET A O 1
ATOM 648 N N . LYS A 1 85 ? -15.302 6.789 22.488 1.00 81.06 85 LYS A N 1
ATOM 649 C CA . LYS A 1 85 ? -16.742 6.584 22.690 1.00 81.06 85 LYS A CA 1
ATOM 650 C C . LYS A 1 85 ? -17.016 5.542 23.772 1.00 81.06 85 LYS A C 1
ATOM 652 O O . LYS A 1 85 ? -17.862 5.788 24.631 1.00 81.06 85 LYS A O 1
ATOM 657 N N . SER A 1 86 ? -16.278 4.434 23.766 1.00 77.75 86 SER A N 1
ATOM 658 C CA . SER A 1 86 ? -16.392 3.371 24.772 1.00 77.75 86 SER A CA 1
ATOM 659 C C . SER A 1 86 ? -16.032 3.886 26.168 1.00 77.75 86 SER A C 1
ATOM 661 O O . SER A 1 86 ? -16.819 3.721 27.096 1.00 77.75 86 SER A O 1
ATOM 663 N N . VAL A 1 87 ? -14.927 4.630 26.302 1.00 76.06 87 VAL A N 1
ATOM 664 C CA . VAL A 1 87 ? -14.515 5.268 27.567 1.00 76.06 87 VAL A CA 1
ATOM 665 C C . VAL A 1 87 ? -15.567 6.262 28.066 1.00 76.06 87 VAL A C 1
ATOM 667 O O . VAL A 1 87 ? -15.904 6.262 29.248 1.00 76.06 87 VAL A O 1
ATOM 670 N N . LYS A 1 88 ? -16.143 7.092 27.184 1.00 78.88 88 LYS A N 1
ATOM 671 C CA . LYS A 1 88 ? -17.227 8.020 27.562 1.00 78.88 88 LYS A CA 1
ATOM 672 C C . LYS A 1 88 ? -18.475 7.285 28.053 1.00 78.88 88 LYS A C 1
ATOM 674 O O . LYS A 1 88 ? -19.095 7.724 29.019 1.00 78.88 88 LYS A O 1
ATOM 679 N N . GLN A 1 89 ? -18.854 6.190 27.397 1.00 82.56 89 GLN A N 1
ATOM 680 C CA . GLN A 1 89 ? -20.003 5.374 27.799 1.00 82.56 89 GLN A CA 1
ATOM 681 C C . GLN A 1 89 ? -19.765 4.684 29.146 1.00 82.56 89 GLN A C 1
ATOM 683 O O . GLN A 1 89 ? -20.656 4.689 29.996 1.00 82.56 89 GLN A O 1
ATOM 688 N N . GLU A 1 90 ? -18.566 4.149 29.365 1.00 78.00 90 GLU A N 1
ATOM 689 C CA . GLU A 1 90 ? -18.177 3.532 30.632 1.00 78.00 90 GLU A C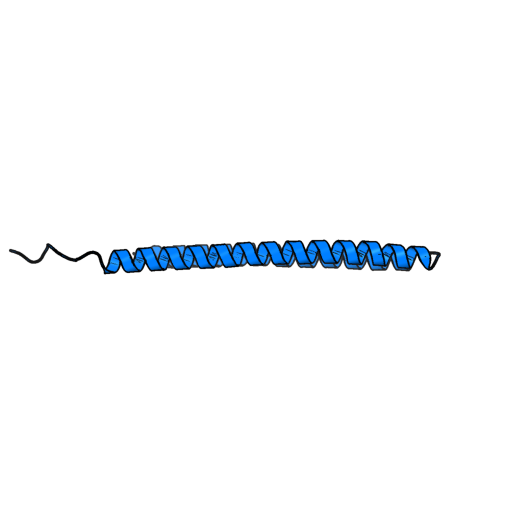A 1
ATOM 690 C C . GLU A 1 90 ? -18.161 4.567 31.766 1.00 78.00 90 GLU A C 1
ATOM 692 O O . GLU A 1 90 ? -18.833 4.373 32.781 1.00 78.00 90 GLU A O 1
ATOM 697 N N . ALA A 1 91 ? -17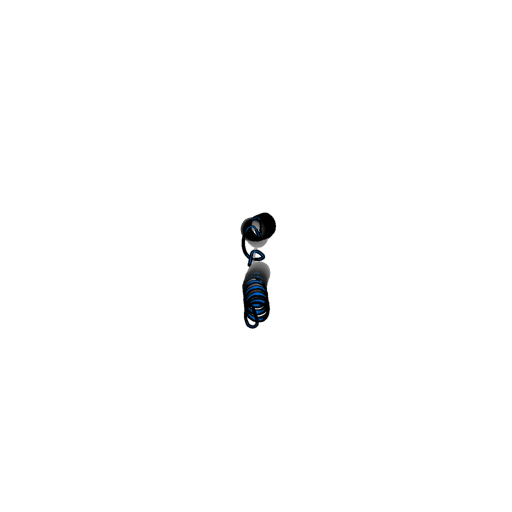.533 5.728 31.556 1.00 74.50 91 ALA A N 1
ATOM 698 C CA . ALA A 1 91 ? -17.536 6.832 32.513 1.00 74.50 91 ALA A CA 1
ATOM 699 C C . ALA A 1 91 ? -18.961 7.298 32.867 1.00 74.50 91 ALA A C 1
ATOM 701 O O . ALA A 1 91 ? -19.266 7.482 34.045 1.00 74.50 91 ALA A O 1
ATOM 702 N N . ALA A 1 92 ? -19.856 7.423 31.877 1.00 76.88 92 ALA A N 1
ATOM 703 C CA . ALA A 1 92 ? -21.265 7.778 32.083 1.00 76.88 92 ALA A CA 1
ATOM 704 C C . ALA A 1 92 ? -22.061 6.694 32.836 1.00 76.88 92 ALA A C 1
ATOM 706 O O . ALA A 1 92 ? -23.006 7.002 33.563 1.00 76.88 92 ALA A O 1
ATOM 707 N N . SER A 1 93 ? -21.694 5.420 32.675 1.00 73.44 93 SER A N 1
ATOM 708 C CA . SER A 1 93 ? -22.308 4.313 33.416 1.00 73.44 93 SER A CA 1
ATOM 709 C C . SER A 1 93 ? -21.867 4.272 34.884 1.00 73.44 93 SER A C 1
ATOM 711 O O . SER A 1 93 ? -22.675 3.932 35.745 1.00 73.44 93 SER A O 1
ATOM 713 N N . LEU A 1 94 ? -20.629 4.694 35.169 1.00 66.88 94 LEU A N 1
ATOM 714 C CA . LEU A 1 94 ? -20.058 4.788 36.517 1.00 66.88 94 LEU A CA 1
ATOM 715 C C . LEU A 1 94 ? -20.510 6.048 37.275 1.00 66.88 94 LEU A C 1
ATOM 717 O O . LEU A 1 94 ? -20.590 6.029 38.498 1.00 66.88 94 LEU A O 1
ATOM 721 N N . THR A 1 95 ? -20.839 7.134 36.566 1.00 57.56 95 THR A N 1
ATOM 722 C CA . THR A 1 95 ? -21.373 8.379 37.161 1.00 57.56 95 THR A CA 1
ATOM 723 C C . THR A 1 95 ? -22.891 8.394 37.314 1.00 57.56 95 THR A C 1
ATOM 725 O O . THR A 1 95 ? -23.425 9.322 37.922 1.00 57.56 95 THR A O 1
ATOM 728 N N . ARG A 1 96 ? -23.616 7.381 36.817 1.00 50.44 96 ARG A N 1
ATOM 729 C CA . ARG A 1 96 ? -25.051 7.249 37.090 1.00 50.44 96 ARG A CA 1
ATOM 730 C C . ARG A 1 96 ? -25.217 6.939 38.587 1.00 50.44 96 ARG A C 1
ATOM 732 O O . ARG A 1 96 ? -24.781 5.869 39.010 1.00 50.44 96 ARG A O 1
ATOM 739 N N . PRO A 1 97 ? -25.811 7.835 39.401 1.00 51.38 97 PRO A N 1
ATOM 740 C CA . PRO A 1 97 ? -25.905 7.603 40.833 1.00 51.38 97 PRO A CA 1
ATOM 741 C C . PRO A 1 97 ? -26.665 6.301 41.084 1.00 51.38 97 PRO A C 1
ATOM 743 O O . PRO A 1 97 ? -27.797 6.135 40.626 1.00 51.38 97 PRO A O 1
ATOM 746 N N . GLN A 1 98 ? -26.048 5.390 41.839 1.00 49.12 98 GLN A N 1
ATOM 747 C CA . GLN A 1 98 ? -26.728 4.288 42.517 1.00 49.12 98 GLN A CA 1
ATOM 748 C C . GLN A 1 98 ? -27.615 4.866 43.632 1.00 49.12 98 GLN A C 1
ATOM 750 O O . GLN A 1 98 ? -27.438 4.586 44.811 1.00 49.12 98 GLN A O 1
ATOM 755 N N . ALA A 1 99 ? -28.552 5.738 43.275 1.00 49.28 99 ALA A N 1
ATOM 756 C CA . ALA A 1 99 ? -29.625 6.118 44.164 1.00 49.28 99 ALA A CA 1
ATOM 757 C C . ALA A 1 99 ? -30.737 5.083 43.988 1.00 49.28 99 ALA A C 1
ATOM 759 O O . ALA A 1 99 ? -31.203 4.835 42.879 1.00 49.28 99 ALA A O 1
ATOM 760 N N . VAL A 1 100 ? -31.175 4.534 45.118 1.00 50.06 100 VAL A N 1
ATOM 761 C CA . VAL A 1 100 ? -32.324 3.635 45.282 1.00 50.06 100 VAL A CA 1
ATOM 762 C C . VAL A 1 100 ? -32.039 2.156 44.985 1.00 50.06 100 VAL A C 1
ATOM 764 O O . VAL A 1 100 ? -32.384 1.625 43.934 1.00 50.06 100 VAL A O 1
ATOM 767 N N . LYS A 1 101 ? -31.467 1.467 45.982 1.00 47.75 101 LYS A N 1
ATOM 768 C CA . LYS A 1 101 ? -32.098 0.314 46.670 1.00 47.75 101 LYS A CA 1
ATOM 769 C C . LYS A 1 101 ? -31.233 -0.157 47.851 1.00 47.75 101 LYS A C 1
ATOM 771 O O . LYS A 1 101 ? -30.641 -1.226 47.824 1.00 47.75 101 LYS A O 1
ATOM 776 N N . GLN A 1 102 ? -31.194 0.659 48.900 1.00 42.78 102 GLN A N 1
ATOM 777 C CA . GLN A 1 102 ? -31.087 0.188 50.285 1.00 42.78 102 GLN A CA 1
ATOM 778 C C . GLN A 1 102 ? -31.975 1.103 51.131 1.00 42.78 102 GLN A C 1
ATOM 780 O O . GLN A 1 102 ? -31.516 2.061 51.740 1.00 42.78 102 GLN A O 1
ATOM 785 N N . ALA A 1 103 ? -33.281 0.872 51.056 1.00 43.00 103 ALA A N 1
ATOM 786 C CA . ALA A 1 103 ? -34.246 1.414 51.998 1.00 43.00 103 ALA A CA 1
ATOM 787 C C . ALA A 1 103 ? -35.406 0.419 52.089 1.00 43.00 103 ALA A C 1
ATOM 789 O O . ALA A 1 103 ? -36.179 0.308 51.134 1.00 43.00 103 ALA A O 1
ATOM 790 N N . ALA A 1 104 ? -35.428 -0.289 53.223 1.00 35.47 104 ALA A N 1
ATOM 791 C CA . ALA A 1 104 ? -36.470 -1.107 53.856 1.00 35.47 104 ALA A CA 1
ATOM 792 C C . ALA A 1 104 ? -35.890 -2.451 54.308 1.00 35.47 104 ALA A C 1
ATOM 794 O O . ALA A 1 104 ? -35.597 -3.294 53.432 1.00 35.47 104 ALA A O 1
#

pLDDT: mean 85.26, std 15.36, range [35.47, 98.5]

Secondary structure (DSSP, 8-state):
-TTHHHHHHHHHHHHHHHHHHHHHHHHHHHHHHHHHHHHHHHT-SSHHHHHHHHHHHHHHHHHHHHHHHHHHHHHHHHHHHHHHHHHHHHHHHHSS---SS---

Foldseek 3Di:
DVCPVVVVVVVVVVVVVVVVVVVVVLVVVLVVLVVVLVVQCVPDPDPVSNVVSVVVSVVVVVVSVVVVVVVVVVVVVVVVVVVVVVVVVVVVVVPPDPPDDDDD

Organism: NCBI:txid1346791

Solvent-accessible surface area (backbone atoms only — not comparable to full-atom values): 5931 Å² total; per-residue (Å²): 116,92,64,54,61,63,51,52,52,52,51,52,52,49,54,52,51,54,53,50,52,50,54,52,50,51,51,50,54,51,52,55,52,51,53,49,46,52,52,50,48,74,71,41,92,45,73,66,51,35,52,53,48,50,51,56,48,52,55,50,49,55,52,52,55,51,52,53,53,48,52,52,49,51,50,53,52,51,52,52,49,52,51,54,51,50,52,53,52,50,52,53,62,72,66,50,76,90,72,87,87,89,84,134

Radius of gyration: 25.23 Å; Cα contacts (8 Å, |Δi|>4): 13; chains: 1; bounding box: 54×22×80 Å